Protein AF-A0A533WNC0-F1 (afdb_monomer_lite)

Radius of gyration: 24.04 Å; chains: 1; bounding box: 49×31×83 Å

pLDDT: mean 70.7, std 19.06, range [38.0, 93.0]

Sequence (117 aa):
MTEKGHKELEERRFELQKNWDQMVTMWKSGDKQKLQQYMDDNRSILPAMMFLGIMDVMMFSTMMAFMGLAMTSFIPDNYMQDTGGTDMSHDSGQDYSGGDFHGNGGPGDMGGFDVNF

Foldseek 3Di:
DDPVVVVVVVVVLVVLLVLVVVLVVCVVVLPLVVSVVSCVVCLVCVLVCVVVVSDDPVVVVVSCVSNLHDPCVRDPPVSVPVSDPDPPPPDPDPDPPDDDDDDDDDDDDDDDDDDDD

Secondary structure (DSSP, 8-state):
--HHHHHHHHHHHHHHHHHHHHHHHHHHHT-HHHHHHHHHHTGGGHHHHHHTTSS-HHHHHHHHHHHT--GGGTS-HHHHTTS--------S----SSS------------------

Structure (mmCIF, N/CA/C/O backbone):
data_AF-A0A533WNC0-F1
#
_entry.id   AF-A0A533WNC0-F1
#
loop_
_atom_site.group_PDB
_atom_site.id
_atom_site.type_symbol
_atom_site.label_atom_id
_atom_site.label_alt_id
_atom_site.label_comp_id
_atom_site.label_asym_id
_atom_site.label_entity_id
_atom_site.label_seq_id
_atom_sit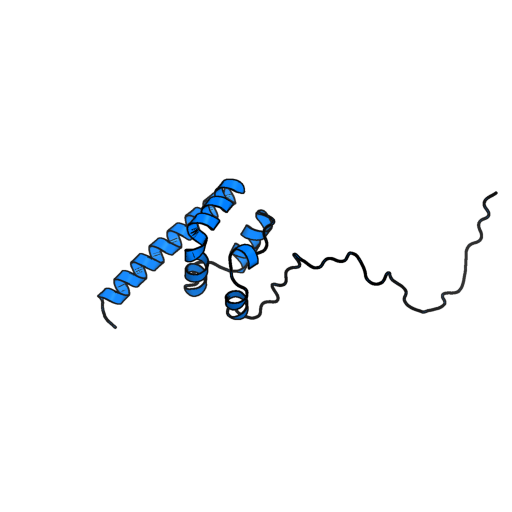e.pdbx_PDB_ins_code
_atom_site.Cartn_x
_atom_site.Cartn_y
_atom_site.Cartn_z
_atom_site.occupancy
_atom_site.B_iso_or_equiv
_atom_site.auth_seq_id
_atom_site.auth_comp_id
_atom_site.auth_asym_id
_atom_site.auth_atom_id
_atom_site.pdbx_PDB_model_num
ATOM 1 N N . MET A 1 1 ? 27.520 -5.312 -16.874 1.00 48.66 1 MET A N 1
ATOM 2 C CA . MET A 1 1 ? 26.271 -4.762 -16.311 1.00 48.66 1 MET A CA 1
ATOM 3 C C . MET A 1 1 ? 25.614 -3.979 -17.436 1.00 48.66 1 MET A C 1
ATOM 5 O O . MET A 1 1 ? 26.238 -3.060 -17.944 1.00 48.66 1 MET A O 1
ATOM 9 N N . THR A 1 2 ? 24.488 -4.448 -17.971 1.00 58.03 2 THR A N 1
ATOM 10 C CA . THR A 1 2 ? 23.936 -3.933 -19.237 1.00 58.03 2 THR A CA 1
ATOM 11 C C . THR A 1 2 ? 23.116 -2.669 -18.971 1.00 58.03 2 THR A C 1
ATOM 13 O O . THR A 1 2 ? 22.240 -2.699 -18.111 1.00 58.03 2 THR A O 1
ATOM 16 N N . GLU A 1 3 ? 23.351 -1.584 -19.713 1.00 62.38 3 GLU A N 1
ATOM 17 C CA . GLU A 1 3 ? 22.675 -0.279 -19.547 1.00 62.38 3 GLU A CA 1
ATOM 18 C C . GLU A 1 3 ? 21.137 -0.367 -19.516 1.00 62.38 3 GLU A C 1
ATOM 20 O O . GLU A 1 3 ? 20.480 0.378 -18.793 1.00 62.38 3 GLU A O 1
ATOM 25 N N . LYS A 1 4 ? 20.556 -1.337 -20.237 1.00 63.78 4 LYS A N 1
ATOM 26 C CA . LYS A 1 4 ? 19.113 -1.625 -20.206 1.00 63.78 4 LYS A CA 1
ATOM 27 C C . LYS A 1 4 ? 18.618 -2.124 -18.848 1.00 63.78 4 LYS A C 1
ATOM 29 O O . LYS A 1 4 ? 17.597 -1.648 -18.373 1.00 63.78 4 LYS A O 1
ATOM 34 N N . GLY A 1 5 ? 19.359 -3.029 -18.209 1.00 62.47 5 GLY A N 1
ATOM 35 C CA . GLY A 1 5 ? 18.967 -3.583 -16.912 1.00 62.47 5 GLY A CA 1
ATOM 36 C C . GLY A 1 5 ? 18.992 -2.530 -15.804 1.00 62.47 5 GLY A C 1
ATOM 37 O O . GLY A 1 5 ? 18.148 -2.552 -14.918 1.00 62.47 5 GLY A O 1
ATOM 38 N N . HIS A 1 6 ? 19.913 -1.564 -15.884 1.00 67.19 6 HIS A N 1
ATOM 39 C CA . HIS A 1 6 ? 19.954 -0.447 -14.940 1.00 67.19 6 HIS A CA 1
ATOM 40 C C . HIS A 1 6 ? 18.766 0.505 -15.128 1.00 67.19 6 HIS A C 1
ATOM 42 O O . HIS A 1 6 ? 18.199 0.983 -14.149 1.00 67.19 6 HIS A O 1
ATOM 48 N N . LYS A 1 7 ? 18.368 0.773 -16.377 1.00 74.94 7 LYS A N 1
ATOM 49 C CA . LYS A 1 7 ? 17.237 1.658 -16.671 1.00 74.94 7 LYS A CA 1
ATOM 50 C C . LYS A 1 7 ? 15.899 1.052 -16.235 1.00 74.94 7 LYS A C 1
ATOM 52 O O . LYS A 1 7 ? 15.120 1.731 -15.580 1.00 74.94 7 LYS A O 1
ATOM 57 N N . GLU A 1 8 ? 15.672 -0.227 -16.528 1.00 76.06 8 GLU A N 1
ATOM 58 C CA . GLU A 1 8 ? 14.452 -0.940 -16.118 1.00 76.06 8 GLU A CA 1
ATOM 59 C C . GLU A 1 8 ? 14.343 -1.071 -14.590 1.00 76.06 8 GLU A C 1
ATOM 61 O O . GLU A 1 8 ? 13.256 -0.932 -14.028 1.00 76.06 8 GLU A O 1
ATOM 66 N N . LEU A 1 9 ? 15.466 -1.292 -13.895 1.00 78.56 9 LEU A N 1
ATOM 67 C CA . LEU A 1 9 ? 15.493 -1.320 -12.429 1.00 78.56 9 LEU A CA 1
ATOM 68 C C . LEU A 1 9 ? 15.160 0.041 -11.811 1.00 78.56 9 LEU A C 1
ATOM 70 O O . LEU A 1 9 ? 14.411 0.092 -10.838 1.00 78.56 9 LEU A O 1
ATOM 74 N N . GLU A 1 10 ? 15.690 1.132 -12.363 1.00 81.44 10 GLU A N 1
ATOM 75 C CA . GLU A 1 10 ? 15.387 2.495 -11.906 1.00 81.44 10 GLU A CA 1
ATOM 76 C C . GLU A 1 10 ? 13.922 2.872 -12.156 1.00 81.44 10 GLU A C 1
ATOM 78 O O . GLU A 1 10 ? 13.262 3.391 -11.255 1.00 81.44 10 GLU A O 1
ATOM 83 N N . GLU A 1 11 ? 13.379 2.548 -13.332 1.00 85.69 11 GLU A N 1
ATOM 84 C CA . GLU A 1 11 ? 11.961 2.766 -13.646 1.00 85.69 11 GLU A CA 1
ATOM 85 C C . GLU A 1 11 ? 11.061 2.008 -12.659 1.00 85.69 11 GLU A C 1
ATOM 87 O O . GLU A 1 11 ? 10.144 2.587 -12.072 1.00 85.69 11 GLU A O 1
ATOM 92 N N . ARG A 1 12 ? 11.382 0.740 -12.376 1.00 85.19 12 ARG A N 1
ATOM 93 C CA . ARG A 1 12 ? 10.613 -0.071 -11.427 1.00 85.19 12 ARG A CA 1
ATOM 94 C C . ARG A 1 12 ? 10.766 0.406 -9.982 1.00 85.19 12 ARG A C 1
ATOM 96 O O . ARG A 1 12 ? 9.791 0.396 -9.234 1.00 85.19 12 ARG A O 1
ATOM 103 N N . ARG A 1 13 ? 11.955 0.868 -9.578 1.00 87.31 13 ARG A N 1
ATOM 104 C CA . ARG A 1 13 ? 12.177 1.502 -8.266 1.00 87.31 13 ARG A CA 1
ATOM 105 C C . ARG A 1 13 ? 11.306 2.751 -8.120 1.00 87.31 13 ARG A C 1
ATOM 107 O O . ARG A 1 13 ? 10.663 2.917 -7.086 1.00 87.31 13 ARG A O 1
ATOM 114 N N . PHE A 1 14 ? 11.262 3.598 -9.146 1.00 90.81 14 PHE A N 1
ATOM 115 C CA . PHE A 1 14 ? 10.473 4.829 -9.141 1.00 90.81 14 PHE A CA 1
ATOM 116 C C . PHE A 1 14 ? 8.968 4.550 -9.027 1.00 90.81 14 PHE A C 1
ATOM 118 O O . PHE A 1 14 ? 8.274 5.194 -8.238 1.00 90.81 14 PHE A O 1
ATOM 125 N N . GLU A 1 15 ? 8.457 3.553 -9.754 1.00 90.00 15 GLU A N 1
ATOM 126 C CA . GLU A 1 15 ? 7.058 3.124 -9.629 1.00 90.00 15 GLU A CA 1
ATOM 127 C C . GLU A 1 15 ? 6.728 2.640 -8.213 1.00 90.00 15 GLU A C 1
ATOM 129 O O . GLU A 1 15 ? 5.688 2.999 -7.657 1.00 90.00 15 GLU A O 1
ATOM 134 N N . LEU A 1 16 ? 7.616 1.850 -7.609 1.00 91.56 16 LEU A N 1
ATOM 135 C CA . LEU A 1 16 ? 7.434 1.346 -6.250 1.00 91.56 16 LEU A CA 1
ATOM 136 C C . LEU A 1 16 ? 7.495 2.472 -5.205 1.00 91.56 16 LEU A C 1
ATOM 138 O O . LEU A 1 16 ? 6.652 2.509 -4.313 1.00 91.56 16 LEU A O 1
ATOM 142 N N . GLN A 1 17 ? 8.409 3.438 -5.350 1.00 90.19 17 GLN A N 1
ATOM 143 C CA . GLN A 1 17 ? 8.452 4.639 -4.500 1.00 90.19 17 GLN A CA 1
ATOM 144 C C . GLN A 1 17 ? 7.159 5.447 -4.595 1.00 90.19 17 GLN A C 1
ATOM 146 O O . GLN A 1 17 ? 6.566 5.785 -3.573 1.00 90.19 17 GLN A O 1
ATOM 151 N N . LYS A 1 18 ? 6.665 5.688 -5.812 1.00 92.75 18 LYS A N 1
ATOM 152 C CA . LYS A 1 18 ? 5.406 6.410 -6.019 1.00 92.75 18 LYS A CA 1
ATOM 153 C C . LYS A 1 18 ? 4.222 5.697 -5.357 1.00 92.75 18 LYS A C 1
ATOM 155 O O . LYS A 1 18 ? 3.374 6.355 -4.756 1.00 92.75 18 LYS A O 1
ATOM 160 N N . ASN A 1 19 ? 4.165 4.368 -5.456 1.00 91.75 19 ASN A N 1
ATOM 161 C CA . ASN A 1 19 ? 3.127 3.574 -4.797 1.00 91.75 19 ASN A CA 1
ATOM 162 C C . ASN A 1 19 ? 3.199 3.692 -3.270 1.00 91.75 19 ASN A C 1
ATOM 164 O O . ASN A 1 19 ? 2.156 3.852 -2.634 1.00 91.75 19 ASN A O 1
ATOM 168 N N . TRP A 1 20 ? 4.404 3.646 -2.692 1.00 91.06 20 TRP A N 1
ATOM 169 C CA . TRP A 1 20 ? 4.609 3.848 -1.256 1.00 91.06 20 TRP A CA 1
ATOM 170 C C . TRP A 1 20 ? 4.165 5.243 -0.808 1.00 91.06 20 TRP A C 1
ATOM 172 O O . TRP A 1 20 ? 3.389 5.362 0.139 1.00 91.06 20 TRP A O 1
ATOM 182 N N . ASP A 1 21 ? 4.563 6.292 -1.530 1.00 92.25 21 ASP A N 1
ATOM 183 C CA . ASP A 1 21 ? 4.183 7.673 -1.215 1.00 92.25 21 ASP A CA 1
ATOM 184 C C . ASP A 1 21 ? 2.661 7.863 -1.226 1.00 92.25 21 ASP A C 1
ATOM 186 O O . ASP A 1 21 ? 2.100 8.472 -0.312 1.00 92.25 21 ASP A O 1
ATOM 190 N N . GLN A 1 22 ? 1.968 7.290 -2.217 1.00 91.62 22 GLN A N 1
ATOM 191 C CA . GLN A 1 22 ? 0.503 7.309 -2.272 1.00 91.62 22 GLN A CA 1
ATOM 192 C C . GLN A 1 22 ? -0.121 6.605 -1.062 1.00 91.62 22 GLN A C 1
ATOM 194 O O . GLN A 1 22 ? -1.059 7.138 -0.462 1.00 91.62 22 GLN A O 1
ATOM 199 N N . MET A 1 23 ? 0.435 5.460 -0.662 1.00 89.56 23 MET A N 1
ATOM 200 C CA . MET A 1 23 ? 0.038 4.726 0.540 1.00 89.56 23 MET A CA 1
ATOM 201 C C . MET A 1 23 ? 0.164 5.607 1.792 1.00 89.56 23 MET A C 1
ATOM 203 O O . MET A 1 23 ? -0.788 5.752 2.563 1.00 89.56 23 MET A O 1
ATOM 207 N N . VAL A 1 24 ? 1.316 6.262 1.968 1.00 90.44 24 VAL A N 1
ATOM 208 C CA . VAL A 1 24 ? 1.596 7.161 3.098 1.00 90.44 24 VAL A CA 1
ATOM 209 C C . VAL A 1 24 ? 0.649 8.362 3.105 1.00 90.44 24 VAL A C 1
ATOM 211 O O . VAL A 1 24 ? 0.172 8.763 4.169 1.00 90.44 24 VAL A O 1
ATOM 214 N N . THR A 1 25 ? 0.338 8.938 1.943 1.00 93.00 25 THR A N 1
ATOM 215 C CA . THR A 1 25 ? -0.645 10.024 1.834 1.00 93.00 25 THR A CA 1
ATOM 216 C C . THR A 1 25 ? -2.037 9.569 2.267 1.00 93.00 25 THR A C 1
ATOM 218 O O . THR A 1 25 ? -2.698 10.292 3.018 1.00 93.00 25 THR A O 1
ATOM 221 N N . MET A 1 26 ? -2.479 8.376 1.856 1.00 90.44 26 MET A N 1
ATOM 222 C CA . MET A 1 26 ? -3.768 7.828 2.297 1.00 90.44 26 MET A CA 1
ATOM 223 C C . MET A 1 26 ? -3.786 7.595 3.807 1.00 90.44 26 MET A C 1
ATOM 225 O O . MET A 1 26 ? -4.730 8.013 4.476 1.00 90.44 26 MET A O 1
ATOM 229 N N . TRP A 1 27 ? -2.716 7.033 4.368 1.00 89.12 27 TRP A N 1
ATOM 230 C CA . TRP A 1 27 ? -2.583 6.876 5.818 1.00 89.12 27 TRP A CA 1
ATOM 231 C C . TRP A 1 27 ? -2.661 8.196 6.578 1.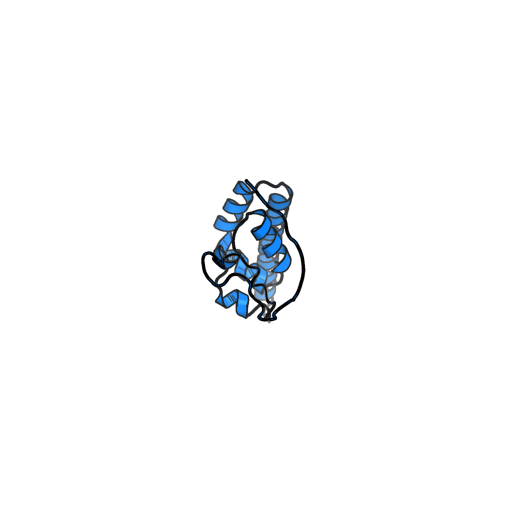00 89.12 27 TRP A C 1
ATOM 233 O O . TRP A 1 27 ? -3.422 8.301 7.538 1.00 89.12 27 TRP A O 1
ATOM 243 N N . LYS A 1 28 ? -1.970 9.239 6.105 1.00 89.25 28 LYS A N 1
ATOM 244 C CA . LYS A 1 28 ? -2.037 10.584 6.699 1.00 89.25 28 LYS A CA 1
ATOM 245 C C . LYS A 1 28 ? -3.435 11.201 6.633 1.00 89.25 28 LYS A C 1
ATOM 247 O O . LYS A 1 28 ? -3.774 12.001 7.498 1.00 89.25 28 LYS A O 1
ATOM 252 N N . SER A 1 29 ? -4.248 10.839 5.636 1.00 91.56 29 SER A N 1
ATOM 253 C CA . SER A 1 29 ? -5.652 11.275 5.568 1.00 91.56 29 SER A CA 1
ATOM 254 C C . SER A 1 29 ? -6.548 10.612 6.623 1.00 91.56 29 SER A C 1
ATOM 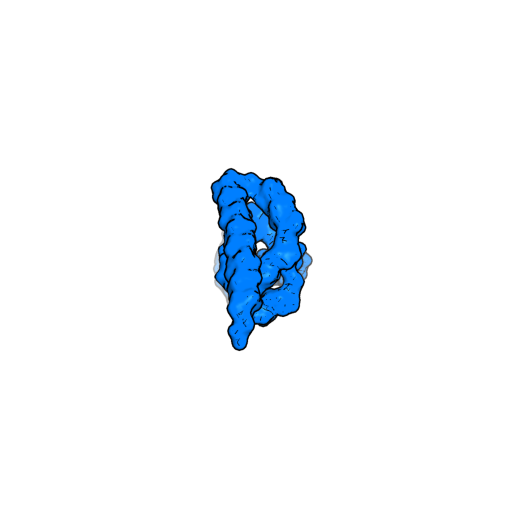256 O O . SER A 1 29 ? -7.644 11.098 6.887 1.00 91.56 29 SER A O 1
ATOM 258 N N . GLY A 1 30 ? -6.084 9.519 7.239 1.00 87.88 30 GLY A N 1
ATOM 259 C CA . GLY A 1 30 ? -6.798 8.777 8.276 1.00 87.88 30 GLY A CA 1
ATOM 260 C C . GLY A 1 30 ? -7.909 7.856 7.760 1.00 87.88 30 GLY A C 1
ATOM 261 O O . GLY A 1 30 ? -8.589 7.209 8.558 1.00 87.88 30 GLY A O 1
ATOM 262 N N . ASP A 1 31 ? -8.093 7.761 6.441 1.00 90.88 31 ASP A N 1
ATOM 263 C CA . ASP A 1 31 ? -9.099 6.904 5.813 1.00 90.88 31 ASP A CA 1
ATOM 264 C C . ASP A 1 31 ? -8.631 5.439 5.792 1.00 90.88 31 ASP A C 1
ATOM 266 O O . ASP A 1 31 ? -8.015 4.961 4.835 1.00 90.88 31 ASP A O 1
ATOM 270 N N . LYS A 1 32 ? -8.908 4.725 6.889 1.00 88.62 32 LYS A N 1
ATOM 271 C CA . LYS A 1 32 ? -8.513 3.318 7.079 1.00 88.62 32 LYS A CA 1
ATOM 272 C C . LYS A 1 32 ? -9.063 2.397 5.993 1.00 88.62 32 LYS A C 1
ATOM 274 O O . LYS A 1 32 ? -8.359 1.483 5.585 1.00 88.62 32 LYS A O 1
ATOM 279 N N . GLN A 1 33 ? -10.291 2.630 5.525 1.00 89.38 33 GLN A N 1
ATOM 280 C CA . GLN A 1 33 ? -10.930 1.776 4.520 1.00 89.38 33 GLN A CA 1
ATOM 281 C C . GLN A 1 33 ? -10.248 1.916 3.163 1.00 89.38 33 GLN A C 1
ATOM 283 O O . GLN A 1 33 ? -9.885 0.908 2.557 1.00 89.38 33 GLN A O 1
ATOM 288 N N . LYS A 1 34 ? -10.013 3.155 2.709 1.00 89.69 34 LYS A N 1
ATOM 289 C CA . LYS A 1 34 ? -9.280 3.382 1.455 1.00 89.69 34 LYS A CA 1
ATOM 290 C C . LYS A 1 34 ? -7.855 2.869 1.534 1.00 89.69 34 LYS A C 1
ATOM 292 O O . LYS A 1 34 ? -7.373 2.279 0.573 1.00 89.69 34 LYS A O 1
ATOM 297 N N . LEU A 1 35 ? -7.198 3.075 2.674 1.00 88.88 35 LEU A N 1
ATOM 298 C CA . LEU A 1 35 ? -5.855 2.562 2.882 1.00 88.88 35 LEU A CA 1
ATOM 299 C C . LEU A 1 35 ? -5.826 1.031 2.823 1.00 88.88 35 LEU A C 1
ATOM 301 O O . LEU A 1 35 ? -4.972 0.478 2.139 1.00 88.88 35 LEU A O 1
ATOM 305 N N . GLN A 1 36 ? -6.768 0.354 3.487 1.00 88.31 36 GLN A N 1
ATOM 306 C CA . GLN A 1 36 ? -6.854 -1.105 3.468 1.00 88.31 36 GLN A CA 1
ATOM 307 C C . GLN A 1 36 ? -7.009 -1.632 2.056 1.00 88.31 36 GLN A C 1
ATOM 309 O O . GLN A 1 36 ? -6.216 -2.459 1.623 1.00 88.31 36 GLN A O 1
ATOM 314 N N . GLN A 1 37 ? -7.980 -1.087 1.332 1.00 91.06 37 GLN A N 1
ATOM 315 C CA . GLN A 1 37 ? -8.250 -1.500 -0.032 1.00 91.06 37 GLN A CA 1
ATOM 316 C C . GLN A 1 37 ? -7.039 -1.269 -0.936 1.00 91.06 37 GLN A C 1
ATOM 318 O O . GLN A 1 37 ? -6.645 -2.161 -1.678 1.00 91.06 37 GLN A O 1
ATOM 323 N N . TYR A 1 38 ? -6.386 -0.112 -0.810 1.00 90.62 38 TYR A N 1
ATOM 324 C CA . TYR A 1 38 ? -5.186 0.176 -1.583 1.00 90.62 38 TYR A CA 1
ATOM 325 C C . TYR A 1 38 ? -4.033 -0.782 -1.254 1.00 90.62 38 TYR A C 1
ATOM 327 O O . TYR A 1 38 ? -3.316 -1.195 -2.162 1.00 90.62 38 TYR A O 1
ATOM 335 N N . MET A 1 39 ? -3.837 -1.151 0.014 1.00 87.81 39 MET A N 1
ATOM 336 C CA . MET A 1 39 ? -2.813 -2.129 0.400 1.00 87.81 39 MET A CA 1
ATOM 337 C C . MET A 1 39 ? -3.147 -3.545 -0.067 1.00 87.81 39 MET A C 1
ATOM 339 O O . MET A 1 39 ? -2.239 -4.253 -0.491 1.00 87.81 39 MET A O 1
ATOM 343 N N . ASP A 1 40 ? -4.416 -3.951 -0.004 1.00 88.50 40 ASP A N 1
ATOM 344 C CA . ASP A 1 40 ? -4.884 -5.250 -0.497 1.00 88.50 40 ASP A CA 1
ATOM 345 C C . ASP A 1 40 ? -4.656 -5.367 -2.011 1.00 88.50 40 ASP A C 1
ATOM 347 O O . ASP A 1 40 ? -4.037 -6.331 -2.473 1.00 88.50 40 ASP A O 1
ATOM 351 N N . ASP A 1 41 ? -5.049 -4.340 -2.769 1.00 90.88 41 ASP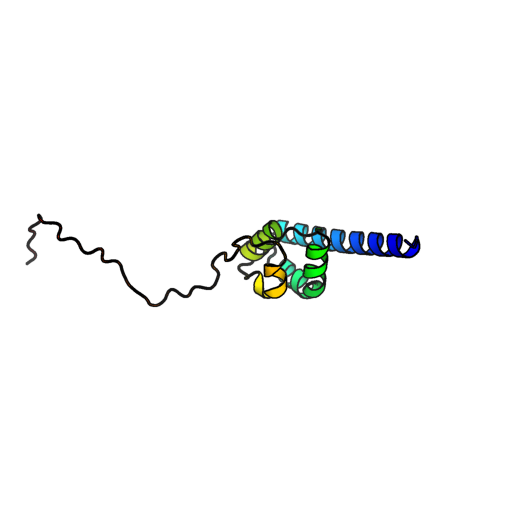 A N 1
ATOM 352 C CA . ASP A 1 41 ? -4.847 -4.262 -4.222 1.00 90.88 41 ASP A CA 1
ATOM 353 C C . ASP A 1 41 ? -3.353 -4.297 -4.596 1.00 90.88 41 ASP A C 1
ATOM 355 O O . ASP A 1 41 ? -2.966 -4.829 -5.638 1.00 90.88 41 ASP A O 1
ATOM 359 N N . ASN A 1 42 ? -2.498 -3.762 -3.721 1.00 88.94 42 ASN A N 1
ATOM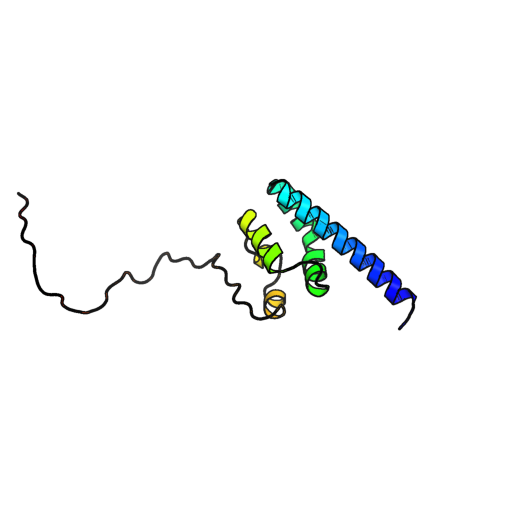 360 C CA . ASN A 1 42 ? -1.054 -3.662 -3.912 1.00 88.94 42 ASN A CA 1
ATOM 361 C C . ASN A 1 42 ? -0.254 -4.661 -3.060 1.00 88.94 42 ASN A C 1
ATOM 363 O O . ASN A 1 42 ? 0.961 -4.515 -2.896 1.00 88.94 42 ASN A O 1
ATOM 367 N N . ARG A 1 43 ? -0.881 -5.719 -2.535 1.00 86.00 43 ARG A N 1
ATOM 368 C CA . ARG A 1 43 ? -0.222 -6.633 -1.589 1.00 86.00 43 ARG A CA 1
ATOM 369 C C . ARG A 1 43 ? 1.051 -7.263 -2.158 1.00 86.00 43 ARG A C 1
ATOM 371 O O . ARG A 1 43 ? 2.036 -7.431 -1.443 1.00 86.00 43 ARG A O 1
ATOM 378 N N . SER A 1 44 ? 1.061 -7.576 -3.453 1.00 86.62 44 SER A N 1
ATOM 379 C CA . SER A 1 44 ? 2.205 -8.205 -4.125 1.00 86.62 44 SER A CA 1
ATOM 380 C C . SER A 1 44 ? 3.432 -7.300 -4.245 1.00 86.62 44 SER A C 1
ATOM 382 O O . SER A 1 44 ? 4.537 -7.807 -4.429 1.00 86.62 44 SER A O 1
ATOM 384 N N . ILE A 1 45 ? 3.262 -5.975 -4.168 1.00 87.94 45 ILE A N 1
ATOM 385 C CA . ILE A 1 45 ? 4.379 -5.027 -4.265 1.00 87.94 45 ILE A CA 1
ATOM 386 C C . ILE A 1 45 ? 4.989 -4.691 -2.898 1.00 87.94 45 ILE A C 1
ATOM 388 O O . ILE A 1 45 ? 6.100 -4.165 -2.859 1.00 87.94 45 ILE A O 1
ATOM 392 N N . LEU A 1 46 ? 4.326 -5.042 -1.785 1.00 86.75 46 LEU A N 1
ATOM 393 C CA . LEU A 1 46 ? 4.836 -4.780 -0.431 1.00 86.75 46 LEU A CA 1
ATOM 394 C C . LEU A 1 46 ? 6.166 -5.507 -0.157 1.00 86.75 46 LEU A C 1
ATOM 396 O O . LEU A 1 46 ? 7.129 -4.830 0.211 1.00 86.75 46 LEU A O 1
ATOM 400 N N . PRO A 1 47 ? 6.305 -6.826 -0.424 1.00 83.81 47 PRO A N 1
ATOM 401 C CA . PRO A 1 47 ? 7.584 -7.511 -0.231 1.00 83.81 47 PRO A CA 1
ATOM 402 C C . PRO A 1 47 ? 8.689 -6.950 -1.135 1.00 83.81 47 PRO A C 1
ATOM 404 O O . PRO A 1 47 ? 9.843 -6.870 -0.727 1.00 83.81 47 PRO A O 1
ATOM 407 N N . ALA A 1 48 ? 8.341 -6.507 -2.350 1.00 87.19 48 ALA A N 1
ATOM 408 C CA . ALA A 1 48 ? 9.298 -5.893 -3.268 1.00 87.19 48 ALA A CA 1
ATOM 409 C C . ALA A 1 48 ? 9.807 -4.540 -2.747 1.00 87.19 48 ALA A C 1
ATOM 411 O O . ALA A 1 48 ? 11.003 -4.267 -2.817 1.00 87.19 48 ALA A O 1
ATOM 412 N N . MET A 1 49 ? 8.927 -3.704 -2.189 1.00 88.06 49 MET A N 1
ATOM 413 C CA . MET A 1 49 ? 9.323 -2.436 -1.571 1.00 88.06 49 MET A CA 1
ATOM 414 C C . MET A 1 49 ? 10.212 -2.637 -0.344 1.00 88.06 49 MET A C 1
ATOM 416 O O . MET A 1 49 ? 11.157 -1.870 -0.169 1.00 88.06 49 MET A O 1
ATOM 420 N N . MET A 1 50 ? 9.960 -3.669 0.464 1.00 84.75 50 MET A N 1
ATOM 421 C CA . MET A 1 50 ? 10.826 -4.018 1.596 1.00 84.75 50 MET A CA 1
ATOM 422 C C . MET A 1 50 ? 12.192 -4.527 1.145 1.00 84.75 50 MET A C 1
ATOM 424 O O . MET A 1 50 ? 13.212 -4.038 1.619 1.00 84.75 50 MET A O 1
ATOM 428 N N . PHE A 1 51 ? 12.229 -5.444 0.174 1.00 82.62 51 PHE A N 1
ATOM 429 C CA . PHE A 1 51 ? 13.482 -5.976 -0.368 1.00 82.62 51 PHE A CA 1
ATOM 430 C C . PHE A 1 51 ? 14.364 -4.880 -0.988 1.00 82.62 51 PHE A C 1
ATOM 432 O O . PHE A 1 51 ? 15.588 -4.929 -0.902 1.00 82.62 51 PHE A O 1
ATOM 439 N N . LEU A 1 52 ? 13.741 -3.867 -1.596 1.00 84.94 52 LEU A N 1
ATOM 440 C CA . LEU A 1 52 ? 14.434 -2.715 -2.175 1.00 84.94 52 LEU A CA 1
ATOM 441 C C . LEU A 1 52 ? 14.730 -1.593 -1.164 1.00 84.94 52 LEU A C 1
ATOM 443 O O . LEU A 1 52 ? 15.356 -0.603 -1.545 1.00 84.94 52 LEU A O 1
ATOM 447 N N . GLY A 1 53 ? 14.275 -1.714 0.089 1.00 83.44 53 GLY A N 1
ATOM 448 C CA . GLY A 1 53 ? 14.442 -0.698 1.135 1.00 83.44 53 GLY A CA 1
ATOM 449 C C . GLY A 1 53 ? 13.645 0.594 0.909 1.00 83.44 53 GLY A C 1
ATOM 450 O O . GLY A 1 53 ? 13.980 1.630 1.474 1.00 83.44 53 GLY A O 1
ATOM 451 N N . ILE A 1 54 ? 12.614 0.562 0.058 1.00 87.69 54 ILE A N 1
ATOM 452 C CA . ILE A 1 54 ? 11.696 1.690 -0.184 1.00 87.69 54 ILE A CA 1
ATOM 453 C C . ILE A 1 54 ? 10.722 1.843 0.990 1.00 87.69 54 ILE A C 1
ATOM 455 O O . ILE A 1 54 ? 10.358 2.957 1.362 1.00 87.69 54 ILE A O 1
ATOM 459 N N . MET A 1 55 ? 10.310 0.713 1.564 1.00 86.88 55 MET A N 1
ATOM 460 C CA . MET A 1 55 ? 9.396 0.628 2.695 1.00 86.88 55 MET A CA 1
ATOM 461 C C . MET A 1 55 ? 10.155 0.187 3.944 1.00 86.88 55 MET A C 1
ATOM 463 O O . MET A 1 55 ? 10.817 -0.849 3.932 1.00 86.88 55 MET A O 1
ATOM 467 N N . ASP A 1 56 ? 10.004 0.949 5.026 1.00 83.75 56 ASP A N 1
ATOM 468 C CA . ASP A 1 56 ? 10.528 0.599 6.345 1.00 83.75 56 ASP A CA 1
ATOM 469 C C . ASP A 1 56 ? 9.508 -0.260 7.110 1.00 83.75 56 ASP A C 1
ATOM 471 O O . ASP A 1 56 ? 8.330 0.101 7.218 1.00 83.75 56 ASP A O 1
ATOM 475 N N . VAL A 1 57 ? 9.965 -1.384 7.667 1.00 79.25 57 VAL A N 1
ATOM 476 C CA . VAL A 1 57 ? 9.154 -2.301 8.482 1.00 79.25 57 VAL A CA 1
ATOM 477 C C . VAL A 1 57 ? 8.554 -1.593 9.703 1.00 79.25 57 VAL A C 1
ATOM 479 O O . VAL A 1 57 ? 7.399 -1.851 10.031 1.00 79.25 57 VAL A O 1
ATOM 482 N N . MET A 1 58 ? 9.268 -0.659 10.339 1.00 82.56 58 MET A N 1
ATOM 483 C CA . MET A 1 58 ? 8.768 0.120 11.483 1.00 82.56 58 MET A CA 1
ATOM 484 C C . MET A 1 58 ? 7.664 1.105 11.081 1.00 82.56 58 MET A C 1
ATOM 486 O O . MET A 1 58 ? 6.706 1.346 11.820 1.00 82.56 58 MET A O 1
ATOM 490 N N . MET A 1 59 ? 7.776 1.697 9.892 1.00 85.50 59 MET A N 1
ATOM 491 C CA . MET A 1 59 ? 6.744 2.608 9.404 1.00 85.50 59 MET A CA 1
ATOM 492 C C . MET A 1 59 ? 5.502 1.822 8.968 1.00 85.50 59 MET A C 1
ATOM 494 O O . MET A 1 59 ? 4.379 2.202 9.304 1.00 85.50 59 MET A O 1
ATOM 498 N N . PHE A 1 60 ? 5.702 0.691 8.288 1.00 85.31 60 PHE A N 1
ATOM 499 C CA . PHE A 1 60 ? 4.620 -0.214 7.916 1.00 85.31 60 PHE A CA 1
ATOM 500 C C . PHE A 1 60 ? 3.938 -0.822 9.154 1.00 85.31 60 PHE A C 1
ATOM 502 O O . PHE A 1 60 ? 2.712 -0.889 9.189 1.00 85.31 60 PHE A O 1
ATOM 509 N N . SER A 1 61 ? 4.674 -1.160 10.220 1.00 81.69 61 SER A N 1
ATOM 510 C CA . SER A 1 61 ? 4.079 -1.641 11.477 1.00 81.69 61 SER A CA 1
ATOM 511 C C . SER A 1 61 ? 3.178 -0.589 12.127 1.00 81.69 61 SER A C 1
ATOM 513 O O . SER A 1 61 ? 2.074 -0.910 12.562 1.00 81.69 61 SER A O 1
ATOM 515 N N . THR A 1 62 ? 3.580 0.685 12.101 1.00 85.50 62 THR A N 1
ATOM 516 C CA . THR A 1 62 ? 2.763 1.807 12.597 1.00 85.50 62 THR A CA 1
ATOM 517 C C . THR A 1 62 ? 1.483 1.983 11.772 1.00 85.50 62 THR A C 1
ATOM 519 O O . THR A 1 62 ? 0.405 2.243 12.311 1.00 85.50 62 THR A O 1
ATOM 522 N N . MET A 1 63 ? 1.584 1.814 10.455 1.00 85.75 63 MET A N 1
ATOM 523 C CA . MET A 1 63 ? 0.460 1.873 9.519 1.00 85.75 63 MET A CA 1
ATOM 524 C C . MET A 1 63 ? -0.540 0.731 9.769 1.00 85.75 63 MET A C 1
ATOM 526 O O . MET A 1 63 ? -1.750 0.952 9.823 1.00 85.75 63 MET A O 1
ATOM 530 N N . MET A 1 64 ? -0.025 -0.471 10.020 1.00 83.44 64 MET A N 1
ATOM 531 C CA . MET A 1 64 ? -0.805 -1.658 10.365 1.00 83.44 64 MET A CA 1
ATOM 532 C C . MET A 1 64 ? -1.474 -1.530 11.739 1.00 83.44 64 MET A C 1
ATOM 534 O O . MET A 1 64 ? -2.676 -1.773 11.865 1.00 83.44 64 MET A O 1
ATOM 538 N N . ALA A 1 65 ? -0.751 -1.025 12.742 1.00 83.00 65 ALA A N 1
ATOM 539 C CA . ALA A 1 65 ? -1.298 -0.707 14.059 1.00 83.00 65 ALA A CA 1
ATOM 540 C C . ALA A 1 65 ? -2.417 0.345 13.974 1.00 83.00 65 ALA A C 1
ATOM 542 O O . ALA A 1 65 ? -3.458 0.198 14.615 1.00 83.00 65 ALA A O 1
ATOM 543 N N . PHE A 1 66 ? -2.261 1.369 13.126 1.00 84.69 66 PHE A N 1
ATOM 544 C CA . PHE A 1 66 ? -3.314 2.358 12.869 1.00 84.69 66 PHE A CA 1
ATOM 545 C C . PHE A 1 66 ? -4.598 1.712 12.327 1.00 84.69 66 PHE A C 1
ATOM 547 O O . PHE A 1 66 ? -5.706 2.133 12.674 1.00 84.69 66 PHE A O 1
ATOM 554 N N . MET A 1 67 ? -4.469 0.672 11.509 1.00 82.50 67 MET A N 1
ATOM 555 C CA . MET A 1 67 ? -5.595 -0.079 10.958 1.00 82.50 67 MET A CA 1
ATOM 556 C C . MET A 1 67 ? -6.133 -1.169 11.891 1.00 82.50 67 MET A C 1
ATOM 558 O O . MET A 1 67 ? -7.212 -1.694 11.632 1.00 82.50 67 MET A O 1
ATOM 562 N N . GLY A 1 68 ? -5.424 -1.484 12.977 1.00 81.00 68 GLY A N 1
ATOM 563 C CA . GLY A 1 68 ? -5.751 -2.606 13.858 1.00 81.00 68 GLY A CA 1
ATOM 564 C C . GLY A 1 68 ? -5.533 -3.970 13.196 1.00 81.00 68 GLY A C 1
ATOM 565 O O . GLY A 1 68 ? -6.182 -4.939 13.579 1.00 81.00 68 GLY A O 1
ATOM 566 N N . LEU A 1 69 ? -4.664 -4.041 12.183 1.00 81.06 69 LEU A N 1
ATOM 567 C CA . LEU A 1 69 ? -4.352 -5.268 11.453 1.00 81.06 69 LEU A CA 1
ATOM 568 C C . LEU A 1 69 ? -2.975 -5.791 11.871 1.00 81.06 69 LEU A C 1
ATOM 570 O O . LEU A 1 69 ? -2.043 -5.015 12.078 1.00 81.06 69 LEU A O 1
ATOM 574 N N . ALA A 1 70 ? -2.827 -7.113 11.945 1.00 74.88 70 ALA A N 1
ATOM 575 C CA . ALA A 1 70 ? -1.528 -7.744 12.157 1.00 74.88 70 ALA A CA 1
ATOM 576 C C . ALA A 1 70 ? -0.707 -7.705 10.860 1.00 74.88 70 ALA A C 1
ATOM 578 O O . ALA A 1 70 ? -1.236 -8.002 9.785 1.00 74.88 70 ALA A O 1
ATOM 579 N N . MET A 1 71 ? 0.589 -7.390 10.949 1.00 70.31 71 MET A N 1
ATOM 580 C CA . MET A 1 71 ? 1.498 -7.344 9.789 1.00 70.31 71 MET A CA 1
ATOM 581 C C . MET A 1 71 ? 1.544 -8.664 9.001 1.00 70.31 71 MET A C 1
ATOM 583 O O . MET A 1 71 ? 1.654 -8.651 7.772 1.00 70.31 71 MET A O 1
ATOM 587 N N . THR A 1 72 ? 1.375 -9.788 9.700 1.00 70.50 72 THR A N 1
ATOM 588 C CA . THR A 1 72 ? 1.289 -11.150 9.144 1.00 70.50 72 THR A CA 1
ATOM 589 C C . THR A 1 72 ? 0.137 -11.321 8.147 1.00 70.50 72 THR A C 1
ATOM 591 O O . THR A 1 72 ? 0.178 -12.183 7.271 1.00 70.50 72 THR A O 1
ATOM 594 N N . SER A 1 73 ? -0.878 -10.451 8.206 1.00 75.94 73 SER A N 1
ATOM 595 C CA . SER A 1 73 ? -2.009 -10.461 7.266 1.00 75.94 73 SER A CA 1
ATOM 596 C C . SER A 1 73 ? -1.570 -10.144 5.836 1.00 75.94 73 SER A C 1
ATOM 598 O O . SER A 1 73 ? -2.168 -10.637 4.879 1.00 75.94 73 SER A O 1
ATOM 600 N N . PHE A 1 74 ? -0.511 -9.345 5.677 1.00 73.56 74 PHE A N 1
ATOM 601 C CA . PHE A 1 74 ? -0.029 -8.885 4.374 1.00 73.56 74 PHE A CA 1
ATOM 602 C C . PHE A 1 74 ? 1.298 -9.524 3.990 1.00 73.56 74 PHE A C 1
ATOM 604 O O . PHE A 1 74 ? 1.507 -9.799 2.805 1.00 73.56 74 PHE A O 1
ATOM 611 N N . ILE A 1 75 ? 2.147 -9.820 4.973 1.00 72.12 75 ILE A N 1
ATOM 612 C CA . ILE A 1 75 ? 3.511 -10.299 4.765 1.00 72.12 75 ILE A CA 1
ATOM 613 C C . ILE A 1 75 ? 3.660 -11.702 5.352 1.00 72.12 75 ILE A C 1
ATOM 615 O O . ILE A 1 75 ? 3.375 -11.878 6.532 1.00 72.12 75 ILE A O 1
ATOM 619 N N . PRO A 1 76 ? 4.106 -12.695 4.560 1.00 69.44 76 PRO A N 1
ATOM 620 C CA . PRO A 1 76 ? 4.368 -14.033 5.077 1.00 69.44 76 PRO A CA 1
ATOM 621 C C . PRO A 1 76 ? 5.492 -14.029 6.120 1.00 69.44 76 PRO A C 1
ATOM 623 O O . PRO A 1 76 ? 6.500 -13.343 5.934 1.00 69.44 76 PRO A O 1
ATOM 626 N N . ASP A 1 77 ? 5.364 -14.871 7.146 1.00 62.88 77 ASP A N 1
ATOM 627 C CA . ASP A 1 77 ? 6.319 -14.987 8.262 1.00 62.88 77 ASP A CA 1
ATOM 628 C C . ASP A 1 77 ? 7.772 -15.208 7.798 1.00 62.88 77 ASP A C 1
ATOM 630 O O . ASP A 1 77 ? 8.716 -14.682 8.386 1.00 62.88 77 ASP A O 1
ATOM 634 N N . ASN A 1 78 ? 7.964 -15.913 6.678 1.00 62.81 78 ASN A N 1
ATOM 635 C CA . ASN A 1 78 ? 9.278 -16.163 6.081 1.00 62.81 78 ASN A CA 1
ATOM 636 C C . ASN A 1 78 ? 10.030 -14.877 5.693 1.00 62.81 78 ASN A C 1
ATOM 638 O O . ASN A 1 78 ? 11.257 -14.868 5.724 1.00 62.81 78 ASN A O 1
ATOM 642 N N . TYR A 1 79 ? 9.322 -13.805 5.321 1.00 61.88 79 TYR A N 1
ATOM 643 C CA . TYR A 1 79 ? 9.945 -12.519 4.986 1.00 61.88 79 TYR A CA 1
ATOM 644 C C . TYR A 1 79 ? 10.295 -11.714 6.239 1.00 61.88 79 TYR A C 1
ATOM 646 O O . TYR A 1 79 ? 11.288 -10.995 6.238 1.00 61.88 79 TYR A O 1
ATOM 654 N N . MET A 1 80 ? 9.522 -11.875 7.317 1.00 59.53 80 MET A N 1
ATOM 655 C CA . MET A 1 80 ? 9.776 -11.208 8.596 1.00 59.53 80 MET A CA 1
ATOM 656 C C . MET A 1 80 ? 11.056 -11.713 9.265 1.00 59.53 80 MET A C 1
ATOM 658 O O . MET A 1 80 ? 11.772 -10.933 9.889 1.00 59.53 80 MET A O 1
ATOM 662 N N . GLN A 1 81 ? 11.364 -13.002 9.095 1.00 54.06 81 GLN A N 1
ATOM 663 C CA . GLN A 1 81 ? 12.568 -13.627 9.641 1.00 54.06 81 GLN A CA 1
ATOM 664 C C . GLN A 1 81 ? 13.867 -13.099 8.999 1.00 54.06 81 GLN A C 1
ATOM 666 O O . GLN A 1 81 ? 14.906 -13.085 9.659 1.00 54.06 81 GLN A O 1
ATOM 671 N N . ASP A 1 82 ? 13.809 -12.645 7.741 1.00 50.50 82 ASP A N 1
ATOM 672 C CA . ASP A 1 82 ? 14.970 -12.181 6.963 1.00 50.50 82 ASP A CA 1
ATOM 673 C C . ASP A 1 82 ? 15.221 -10.665 7.093 1.00 50.50 82 ASP A C 1
ATOM 675 O O . ASP A 1 82 ? 16.353 -10.201 6.971 1.00 50.50 82 ASP A O 1
ATOM 679 N N . THR A 1 83 ? 14.204 -9.869 7.449 1.00 51.81 83 THR A N 1
ATOM 680 C CA . THR A 1 83 ? 14.318 -8.408 7.690 1.00 51.81 83 THR A CA 1
ATOM 681 C C . THR A 1 83 ? 15.079 -8.012 8.969 1.00 51.81 83 THR A C 1
ATOM 683 O O . THR A 1 83 ? 14.976 -6.882 9.446 1.00 51.81 83 THR A O 1
ATOM 686 N N . GLY A 1 84 ? 15.909 -8.916 9.491 1.00 42.12 84 GLY A N 1
ATOM 687 C CA . GLY A 1 84 ? 16.665 -8.753 10.725 1.00 42.12 84 GLY A CA 1
ATOM 688 C C . GLY A 1 84 ? 15.780 -9.037 11.927 1.00 42.12 84 GLY A C 1
ATOM 689 O O . GLY A 1 84 ? 14.711 -8.447 12.045 1.00 42.12 84 GLY A O 1
ATOM 690 N N . GLY A 1 85 ? 16.240 -9.938 12.804 1.00 40.88 85 GLY A N 1
ATOM 691 C CA . GLY A 1 85 ? 15.595 -10.391 14.043 1.00 40.88 85 GLY A CA 1
ATOM 692 C C . GLY A 1 85 ? 15.314 -9.279 15.052 1.00 40.88 85 GLY A C 1
ATOM 693 O O . GLY A 1 85 ? 15.806 -9.292 16.176 1.00 40.88 85 GLY A O 1
ATOM 694 N N . THR A 1 86 ? 14.513 -8.311 14.639 1.00 43.88 86 THR A N 1
ATOM 695 C CA . THR A 1 86 ? 13.834 -7.383 15.506 1.00 43.88 86 THR A CA 1
ATOM 696 C C . THR A 1 86 ? 12.636 -8.157 15.998 1.00 43.88 86 THR A C 1
ATOM 698 O O . THR A 1 86 ? 11.790 -8.579 15.212 1.00 43.88 86 THR A O 1
ATOM 701 N N . ASP A 1 87 ? 12.645 -8.390 17.297 1.00 42.72 87 ASP A N 1
ATOM 702 C CA . ASP A 1 87 ? 11.548 -8.806 18.152 1.00 42.72 87 ASP A CA 1
ATOM 703 C C . ASP A 1 87 ? 10.313 -7.900 17.944 1.00 42.72 87 ASP A C 1
ATOM 705 O O . ASP A 1 87 ? 9.943 -7.074 18.767 1.00 42.72 87 ASP A O 1
ATOM 709 N N . MET A 1 88 ? 9.722 -7.998 16.754 1.00 45.75 88 MET A N 1
ATOM 710 C CA . MET A 1 88 ? 8.481 -7.363 16.321 1.00 45.75 88 MET A CA 1
ATOM 711 C C . MET A 1 88 ? 7.344 -8.381 16.421 1.00 45.75 88 MET A C 1
ATOM 713 O O . MET A 1 88 ? 6.313 -8.245 15.762 1.00 45.75 88 MET A O 1
ATOM 717 N N . SER A 1 89 ? 7.501 -9.366 17.316 1.00 44.38 89 SER A N 1
ATOM 718 C CA . SER A 1 89 ? 6.391 -9.954 18.057 1.00 44.38 89 SER A CA 1
ATOM 719 C C . SER A 1 89 ? 5.783 -8.862 18.942 1.00 44.38 89 SER A C 1
ATOM 721 O O . SER A 1 89 ? 5.758 -8.957 20.166 1.00 44.38 89 SER A O 1
ATOM 723 N N . HIS A 1 90 ? 5.287 -7.787 18.328 1.00 44.59 90 HIS A N 1
ATOM 724 C CA . HIS A 1 90 ? 4.322 -6.938 18.984 1.00 44.59 90 HIS A CA 1
ATOM 725 C C . HIS A 1 90 ? 3.018 -7.728 18.968 1.00 44.59 90 HIS A C 1
ATOM 727 O O . HIS A 1 90 ? 2.248 -7.696 18.004 1.00 44.59 90 HIS A O 1
ATOM 733 N N . ASP A 1 91 ? 2.905 -8.565 19.997 1.00 43.78 91 ASP A N 1
ATOM 734 C CA . ASP A 1 91 ? 1.682 -8.915 20.698 1.00 43.78 91 ASP A CA 1
ATOM 735 C C . ASP A 1 91 ? 0.411 -8.484 19.955 1.00 43.78 91 ASP A C 1
ATOM 737 O O . ASP A 1 91 ? -0.121 -7.388 20.123 1.00 43.78 91 ASP A O 1
ATOM 741 N N . SER A 1 92 ? -0.042 -9.339 19.045 1.00 46.59 92 SER A N 1
ATOM 742 C CA . SER A 1 92 ? -1.368 -9.222 18.436 1.00 46.59 92 SER A CA 1
ATOM 743 C C . SER A 1 92 ? -2.049 -10.586 18.370 1.00 46.59 92 SER A C 1
ATOM 745 O O . SER A 1 92 ? -2.818 -10.869 17.453 1.00 46.59 92 SER A O 1
ATOM 747 N N . GLY A 1 93 ? -1.770 -11.447 19.359 1.00 43.81 93 GLY A N 1
ATOM 748 C CA . GLY A 1 93 ? -2.337 -12.792 19.376 1.00 43.81 93 GLY A CA 1
ATOM 749 C C . GLY A 1 93 ? -1.988 -13.709 20.546 1.00 43.81 93 GLY A C 1
ATOM 750 O O . GLY A 1 93 ? -2.189 -14.910 20.388 1.00 43.81 93 GLY A O 1
ATOM 751 N N . GLN A 1 94 ? -1.511 -13.222 21.701 1.00 38.00 94 GLN A N 1
ATOM 752 C CA . GLN A 1 94 ? -1.639 -14.023 22.924 1.00 38.00 94 GLN A CA 1
ATOM 753 C C . GLN A 1 94 ? -2.988 -13.742 23.572 1.00 38.00 94 GLN A C 1
ATOM 755 O O . GLN A 1 94 ? -3.181 -12.835 24.376 1.00 38.00 94 GLN A O 1
ATOM 760 N N . ASP A 1 95 ? -3.934 -14.580 23.172 1.00 40.78 95 ASP A N 1
ATOM 761 C CA . ASP A 1 95 ? -4.942 -15.117 24.065 1.00 40.78 95 ASP A CA 1
ATOM 762 C C . ASP A 1 95 ? -4.330 -15.383 25.458 1.00 40.78 95 ASP A C 1
ATOM 764 O O . ASP A 1 95 ? -3.586 -16.341 25.654 1.00 40.78 95 ASP A O 1
ATOM 768 N N . TYR A 1 96 ? -4.604 -14.496 26.416 1.00 43.41 96 TYR A N 1
ATOM 769 C CA . TYR A 1 96 ? -4.486 -14.789 27.844 1.00 43.41 96 TYR A CA 1
ATOM 770 C C . TYR A 1 96 ? -5.879 -14.878 28.482 1.00 43.41 96 TYR A C 1
ATOM 772 O O . TYR A 1 96 ? -6.133 -14.354 29.564 1.00 43.41 96 TYR A O 1
ATOM 780 N N . SER A 1 97 ? -6.809 -15.598 27.850 1.00 49.06 97 SER A N 1
ATOM 781 C CA . SER A 1 97 ? -7.798 -16.350 28.627 1.00 49.06 97 SER A CA 1
ATOM 782 C C . SER A 1 97 ? -7.200 -17.695 29.043 1.00 49.06 97 SER A C 1
ATOM 784 O O . SER A 1 97 ? -7.300 -18.682 28.327 1.00 49.06 97 SER A O 1
ATOM 786 N N . GLY A 1 98 ? -6.627 -17.741 30.249 1.00 47.22 98 GLY A N 1
ATOM 787 C CA . GLY A 1 98 ? -6.397 -18.992 30.981 1.00 47.22 98 GLY A CA 1
ATOM 788 C C . GLY A 1 98 ? -4.933 -19.335 31.250 1.00 47.22 98 GLY A C 1
ATOM 789 O O . GLY A 1 98 ? -4.266 -19.934 30.416 1.00 47.22 98 GLY A O 1
ATOM 790 N N . GLY A 1 99 ? -4.476 -19.035 32.468 1.00 47.91 99 GLY A N 1
ATOM 791 C CA . GLY A 1 99 ? -3.210 -19.536 33.006 1.00 47.91 99 GLY A CA 1
ATOM 792 C C . GLY A 1 99 ? -2.637 -18.645 34.104 1.00 47.91 99 GLY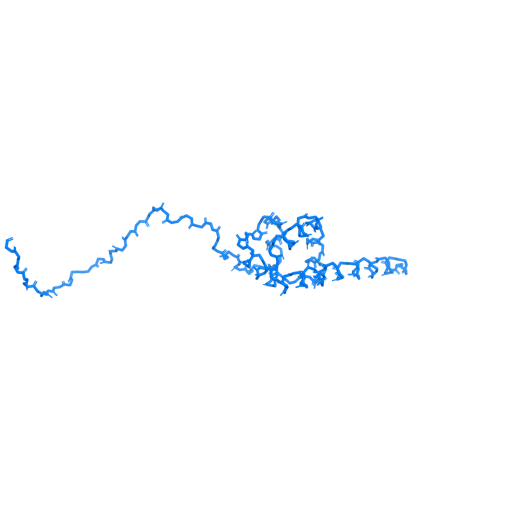 A C 1
ATOM 793 O O . GLY A 1 99 ? -1.869 -17.740 33.817 1.00 47.91 99 GLY A O 1
ATOM 794 N N . ASP A 1 100 ? -3.022 -18.935 35.348 1.00 42.62 100 ASP A N 1
ATOM 795 C CA . ASP A 1 100 ? -2.282 -18.624 36.581 1.00 42.62 100 ASP A CA 1
ATOM 796 C C . ASP A 1 100 ? -2.229 -17.159 37.063 1.00 42.62 100 ASP A C 1
ATOM 798 O O . ASP A 1 100 ? -1.280 -16.398 36.876 1.00 42.62 100 ASP A O 1
ATOM 802 N N . PHE A 1 101 ? -3.273 -16.812 37.823 1.00 40.31 101 PHE A N 1
ATOM 803 C CA . PHE A 1 101 ? -3.276 -15.723 38.798 1.00 40.31 101 PHE A CA 1
ATOM 804 C C . PHE A 1 101 ? -2.088 -15.832 39.775 1.00 40.31 101 PHE A C 1
ATOM 806 O O . PHE A 1 101 ? -1.849 -16.881 40.367 1.00 40.31 101 PHE A O 1
ATOM 813 N N . HIS A 1 102 ? -1.414 -14.696 39.975 1.00 42.28 102 HIS A N 1
ATOM 814 C CA . HIS A 1 102 ? -0.623 -14.284 41.140 1.00 42.28 102 HIS A CA 1
ATOM 815 C C . HIS A 1 102 ? -0.614 -15.213 42.367 1.00 42.28 102 HIS A C 1
ATOM 817 O O . HIS A 1 102 ? -1.656 -15.493 42.955 1.00 42.28 102 HIS A O 1
ATOM 823 N N . GLY A 1 103 ? 0.580 -15.489 42.899 1.00 39.41 103 GLY A N 1
ATOM 824 C CA . GLY A 1 103 ? 0.682 -15.980 44.272 1.00 39.41 103 GLY A CA 1
ATOM 825 C C . GLY A 1 103 ? 2.086 -16.329 44.731 1.00 39.41 103 GLY A C 1
ATOM 826 O O . GLY A 1 103 ? 2.365 -17.485 45.019 1.00 39.41 103 GLY A O 1
ATOM 827 N N . ASN A 1 104 ? 2.965 -15.330 44.803 1.00 43.47 104 ASN A N 1
ATOM 828 C CA . ASN A 1 104 ? 4.238 -15.403 45.516 1.00 43.47 104 ASN A CA 1
ATOM 829 C C . ASN A 1 104 ? 4.030 -16.005 46.921 1.00 43.47 104 ASN A C 1
ATOM 831 O O . ASN A 1 104 ? 3.327 -15.431 47.754 1.00 43.47 104 ASN A O 1
ATOM 835 N N . GLY A 1 105 ? 4.624 -17.172 47.166 1.00 43.03 105 GLY A N 1
ATOM 836 C CA . GLY A 1 105 ? 4.647 -17.810 48.472 1.00 43.03 105 GLY A CA 1
ATOM 837 C C . GLY A 1 105 ? 5.559 -17.054 49.434 1.00 43.03 105 GLY A C 1
ATOM 838 O O . GLY A 1 105 ? 6.780 -17.125 49.327 1.00 43.03 105 GLY A O 1
ATOM 839 N N . GLY A 1 106 ? 4.956 -16.387 50.416 1.00 39.62 106 GLY A N 1
ATOM 840 C CA . GLY A 1 106 ? 5.633 -15.870 51.603 1.00 39.62 106 GLY A CA 1
ATOM 841 C C . GLY A 1 106 ? 4.613 -15.462 52.676 1.00 39.62 106 GLY A C 1
ATOM 842 O O . GLY A 1 106 ? 3.744 -14.646 52.375 1.00 39.62 106 GLY A O 1
ATOM 843 N N . PRO A 1 107 ? 4.665 -16.014 53.906 1.00 51.22 107 PRO A N 1
ATOM 844 C CA . PRO A 1 107 ? 3.691 -15.723 54.955 1.00 51.22 107 PRO A CA 1
ATOM 845 C C . PRO A 1 107 ? 4.009 -14.371 55.607 1.00 51.22 107 PRO A C 1
ATOM 847 O O . PRO A 1 107 ? 4.857 -14.270 56.492 1.00 51.22 107 PRO A O 1
ATOM 850 N N . GLY A 1 108 ? 3.339 -13.325 55.127 1.00 44.56 108 GLY A N 1
ATOM 851 C CA . GLY A 1 108 ? 3.299 -12.011 55.758 1.00 44.56 108 GLY A CA 1
ATOM 852 C C . GLY A 1 108 ? 2.297 -12.009 56.906 1.00 44.56 108 GLY A C 1
ATOM 853 O O . GLY A 1 108 ? 1.089 -12.027 56.691 1.00 44.56 108 GLY A O 1
ATOM 854 N N . ASP A 1 109 ? 2.839 -12.034 58.113 1.00 49.41 109 ASP A N 1
ATOM 855 C CA . ASP A 1 109 ? 2.173 -11.817 59.388 1.00 49.41 109 ASP A CA 1
ATOM 856 C C . ASP A 1 109 ? 1.523 -10.415 59.481 1.00 49.41 109 ASP A C 1
ATOM 858 O O . ASP A 1 109 ? 2.011 -9.444 58.902 1.00 49.41 109 ASP A O 1
ATOM 862 N N . MET A 1 110 ? 0.474 -10.342 60.303 1.00 48.56 110 MET A N 1
ATOM 863 C CA . MET A 1 110 ? -0.183 -9.166 60.893 1.00 48.56 110 MET A CA 1
ATOM 864 C C . MET A 1 110 ? -1.124 -8.276 60.058 1.00 48.56 110 MET A C 1
ATOM 866 O O . MET A 1 110 ? -0.714 -7.412 59.291 1.00 48.56 110 MET A O 1
ATOM 870 N N . GLY A 1 111 ? -2.394 -8.297 60.484 1.00 45.91 111 GLY A N 1
ATOM 871 C CA . GLY A 1 111 ? -3.008 -7.076 61.017 1.00 45.91 111 GLY A CA 1
ATOM 872 C C . GLY A 1 111 ? -4.289 -6.612 60.328 1.00 45.91 111 GLY A C 1
ATOM 873 O O . GLY A 1 111 ? -4.233 -5.964 59.291 1.00 45.91 111 GLY A O 1
ATOM 874 N N . GLY A 1 112 ? -5.439 -6.834 60.972 1.00 47.97 112 GLY A N 1
ATOM 875 C CA . GLY A 1 112 ? -6.658 -6.086 60.652 1.00 47.97 112 GLY A CA 1
ATOM 876 C C . GLY A 1 112 ? -7.946 -6.832 60.958 1.00 47.97 112 GLY A C 1
ATOM 877 O O . GLY A 1 112 ? -8.542 -7.430 60.071 1.00 47.97 112 GLY A O 1
ATOM 878 N N . PHE A 1 113 ? -8.388 -6.771 62.213 1.00 49.34 113 PHE A N 1
ATOM 879 C CA . PHE A 1 113 ? -9.799 -6.943 62.545 1.00 49.34 113 PHE A CA 1
ATOM 880 C C . PHE A 1 113 ? -10.631 -5.930 61.743 1.00 49.34 113 PHE A C 1
ATOM 882 O O . PHE A 1 113 ? -10.328 -4.743 61.819 1.00 49.34 113 PHE A O 1
ATOM 889 N N . ASP A 1 114 ? -11.700 -6.367 61.075 1.00 54.34 114 ASP A N 1
ATOM 890 C CA . ASP A 1 114 ? -12.988 -5.695 61.253 1.00 54.34 114 ASP A CA 1
ATOM 891 C C . ASP A 1 114 ? -14.170 -6.642 61.010 1.00 54.34 114 ASP A C 1
ATOM 893 O O . ASP A 1 114 ? -14.169 -7.502 60.128 1.00 54.34 114 ASP A O 1
ATOM 897 N N . VAL A 1 115 ? -15.145 -6.492 61.893 1.00 53.34 115 VAL A N 1
ATOM 898 C CA . VAL A 1 115 ? -16.387 -7.245 62.038 1.00 53.34 115 VAL A CA 1
ATOM 899 C C . VAL A 1 115 ? -17.420 -6.736 61.037 1.00 53.34 115 VAL A C 1
ATOM 901 O O . VAL A 1 115 ? -17.565 -5.531 60.862 1.00 53.34 115 VAL A O 1
ATOM 904 N N . ASN A 1 116 ? -18.203 -7.630 60.429 1.00 43.41 116 ASN A N 1
ATOM 905 C CA . ASN A 1 116 ? -19.451 -7.224 59.787 1.00 43.41 116 ASN A CA 1
ATOM 906 C C . ASN A 1 116 ? -20.574 -8.202 60.158 1.00 43.41 116 ASN A C 1
ATOM 908 O O . ASN A 1 116 ? -20.368 -9.414 60.142 1.00 43.41 116 ASN A O 1
ATOM 912 N N . PHE A 1 117 ? -21.690 -7.597 60.573 1.00 48.16 117 PHE A N 1
ATOM 913 C CA . PHE A 1 117 ? -22.865 -8.135 61.269 1.00 48.16 117 PHE A CA 1
ATOM 914 C C . PHE A 1 117 ? -23.542 -9.349 60.626 1.00 48.16 117 PHE A C 1
ATOM 916 O O . PHE A 1 117 ? -23.620 -9.401 59.378 1.00 48.16 117 PHE A O 1
#